Protein AF-A0A160VEG4-F1 (afdb_monomer_lite)

Secondary structure (DSSP, 8-state):
------GGGHHHHHHHHHHH-SSSS------------HHHHHHHHHHHS--

Structure (mmCIF, N/CA/C/O backbone):
data_AF-A0A160VEG4-F1
#
_entry.id   AF-A0A160VEG4-F1
#
loop_
_atom_site.group_PDB
_atom_site.id
_atom_site.type_symbol
_atom_site.label_atom_id
_atom_site.label_alt_id
_atom_site.label_comp_id
_atom_site.label_asym_id
_atom_site.label_entity_id
_atom_site.label_seq_id
_atom_site.pdbx_PDB_ins_code
_atom_site.Cartn_x
_atom_site.Cartn_y
_atom_site.Cartn_z
_atom_site.occupancy
_atom_site.B_iso_or_equiv
_atom_site.auth_seq_id
_atom_site.auth_comp_id
_atom_site.auth_asym_id
_atom_site.auth_atom_id
_atom_site.pdbx_PDB_model_num
ATOM 1 N N . MET A 1 1 ? 13.379 -0.087 -0.052 1.00 91.06 1 MET A N 1
ATOM 2 C CA . MET A 1 1 ? 12.451 0.955 0.460 1.00 91.06 1 MET A CA 1
ATOM 3 C C . MET A 1 1 ? 11.249 0.259 1.092 1.00 91.06 1 MET A C 1
ATOM 5 O O . MET A 1 1 ? 10.955 -0.849 0.675 1.00 91.06 1 MET A O 1
ATOM 9 N N . LEU A 1 2 ? 10.576 0.854 2.085 1.00 97.44 2 LEU A N 1
ATOM 10 C CA . LEU A 1 2 ? 9.356 0.283 2.680 1.00 97.44 2 LEU A CA 1
ATOM 11 C C . LEU A 1 2 ? 8.210 1.295 2.626 1.00 97.44 2 LEU A C 1
ATOM 13 O O . LEU A 1 2 ? 8.166 2.203 3.460 1.00 97.44 2 LEU A O 1
ATOM 17 N N . ILE A 1 3 ? 7.277 1.099 1.699 1.00 9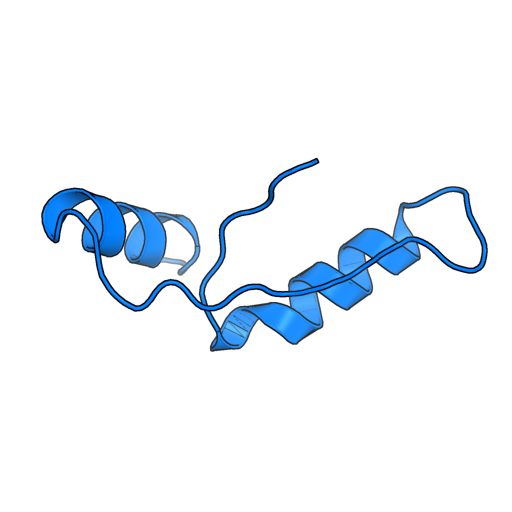7.56 3 ILE A N 1
ATOM 18 C CA . ILE A 1 3 ? 6.072 1.924 1.542 1.00 97.56 3 ILE A CA 1
ATOM 19 C C . ILE A 1 3 ? 4.930 1.303 2.357 1.00 97.56 3 ILE A C 1
ATOM 21 O O . ILE A 1 3 ? 4.798 0.082 2.400 1.00 97.56 3 ILE A O 1
ATOM 25 N N . LYS A 1 4 ? 4.137 2.135 3.040 1.00 98.00 4 LYS A N 1
ATOM 26 C CA . LYS A 1 4 ? 2.920 1.719 3.750 1.00 98.00 4 LYS A CA 1
ATOM 27 C C . LYS A 1 4 ? 1.752 2.388 3.046 1.00 98.00 4 LYS A C 1
ATOM 29 O O . LYS A 1 4 ? 1.823 3.576 2.754 1.00 98.00 4 LYS A O 1
ATOM 34 N N . THR A 1 5 ? 0.739 1.599 2.732 1.00 97.62 5 THR A N 1
ATOM 35 C CA . THR A 1 5 ? -0.470 2.039 2.041 1.00 97.62 5 THR A CA 1
ATOM 36 C C . THR A 1 5 ? -1.615 1.096 2.401 1.00 97.62 5 THR A C 1
ATOM 38 O O . THR A 1 5 ? -1.393 0.068 3.053 1.00 97.62 5 THR A O 1
ATOM 41 N N . THR A 1 6 ? -2.834 1.448 2.018 1.00 97.38 6 THR A N 1
ATOM 42 C CA . THR A 1 6 ? -4.003 0.580 2.145 1.00 97.38 6 THR A CA 1
ATOM 43 C C . THR A 1 6 ? -4.140 -0.320 0.919 1.00 97.38 6 THR A C 1
ATOM 45 O O . THR A 1 6 ? -3.599 -0.047 -0.154 1.00 97.38 6 THR A O 1
ATOM 48 N N . LYS A 1 7 ? -4.839 -1.448 1.082 1.00 96.75 7 LYS A N 1
ATOM 49 C CA . LYS A 1 7 ? -4.932 -2.485 0.043 1.00 96.75 7 LYS A CA 1
ATOM 50 C C . LYS A 1 7 ? -5.609 -1.990 -1.240 1.00 96.75 7 LYS A C 1
ATOM 52 O O . LYS A 1 7 ? -5.259 -2.434 -2.325 1.00 96.75 7 LYS A O 1
ATOM 57 N N . ASP A 1 8 ? -6.565 -1.083 -1.119 1.00 96.62 8 ASP A N 1
ATOM 58 C CA . ASP A 1 8 ? 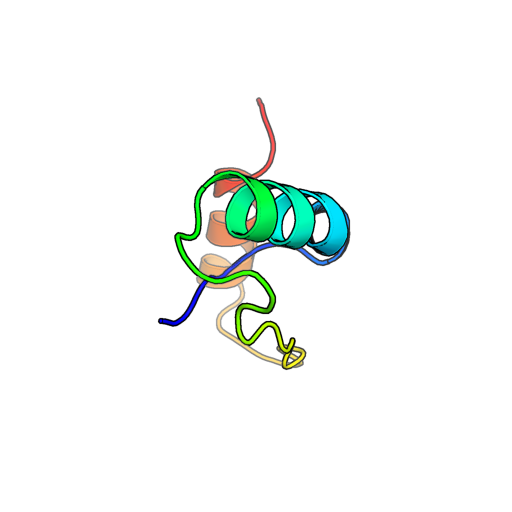-7.286 -0.475 -2.237 1.00 96.62 8 ASP A CA 1
ATOM 59 C C . ASP A 1 8 ? -6.403 0.445 -3.102 1.00 96.62 8 ASP A C 1
ATOM 61 O O . ASP A 1 8 ? -6.662 0.579 -4.296 1.00 96.62 8 ASP A O 1
ATOM 65 N N . LEU A 1 9 ? -5.314 0.989 -2.544 1.00 97.50 9 LEU A N 1
ATOM 66 C CA . LEU A 1 9 ? -4.357 1.854 -3.247 1.00 97.50 9 LEU A CA 1
ATOM 67 C C . LEU A 1 9 ? -3.116 1.108 -3.769 1.00 97.50 9 LEU A C 1
ATOM 69 O O . LEU A 1 9 ? -2.212 1.729 -4.328 1.00 97.50 9 LEU A O 1
ATOM 73 N N . GLU A 1 10 ? -3.040 -0.218 -3.614 1.00 97.56 10 GLU A N 1
ATOM 74 C CA . GLU A 1 10 ? -1.877 -1.019 -4.032 1.00 97.56 10 GLU A CA 1
ATOM 75 C C . GLU A 1 10 ? -1.545 -0.828 -5.519 1.00 97.56 10 GLU A C 1
ATOM 77 O O . GLU A 1 10 ? -0.406 -0.516 -5.871 1.00 97.56 10 GLU A O 1
ATOM 82 N N . ALA A 1 11 ? -2.547 -0.957 -6.393 1.00 97.94 11 ALA A N 1
ATOM 83 C CA . ALA A 1 11 ? -2.356 -0.839 -7.837 1.00 97.94 11 ALA A CA 1
ATOM 84 C C . ALA A 1 11 ? -1.884 0.564 -8.255 1.00 97.94 11 ALA A C 1
ATOM 86 O O . ALA A 1 11 ? -1.096 0.705 -9.190 1.00 97.94 11 ALA A O 1
ATOM 87 N N . GLU A 1 12 ? -2.344 1.601 -7.553 1.00 97.88 12 GLU A N 1
ATOM 88 C CA . GLU A 1 12 ? -1.902 2.974 -7.777 1.00 97.88 12 GLU A CA 1
ATOM 89 C C . GLU A 1 12 ? -0.438 3.158 -7.373 1.00 97.88 12 GLU A C 1
ATOM 91 O O . GLU A 1 12 ? 0.345 3.674 -8.167 1.00 97.88 12 GLU A O 1
ATOM 96 N N . VAL A 1 13 ? -0.028 2.645 -6.210 1.00 97.75 13 VAL A N 1
ATOM 97 C CA . VAL A 1 13 ? 1.380 2.692 -5.786 1.00 97.75 13 VAL A CA 1
ATOM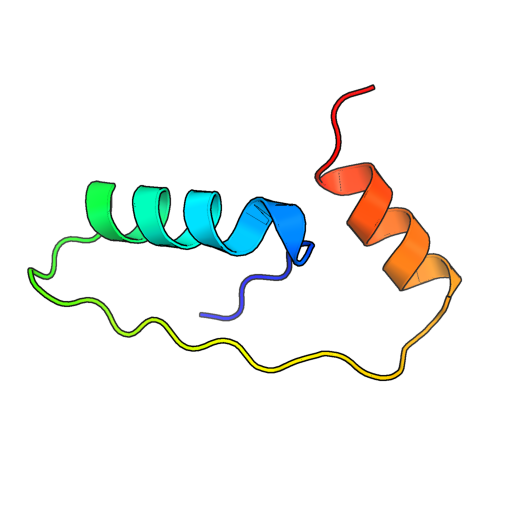 98 C C . VAL A 1 13 ? 2.286 1.969 -6.782 1.00 97.75 13 VAL A C 1
ATOM 100 O O . VAL A 1 13 ? 3.330 2.507 -7.143 1.00 97.75 13 VAL A O 1
ATOM 103 N N . TYR A 1 14 ? 1.901 0.780 -7.255 1.00 98.31 14 TYR A N 1
ATOM 104 C CA . TYR A 1 14 ? 2.702 0.024 -8.227 1.00 98.31 14 TYR A CA 1
ATOM 105 C C . TYR A 1 14 ? 2.880 0.817 -9.523 1.00 98.31 14 TYR A C 1
ATOM 107 O O . TYR A 1 14 ? 4.008 0.981 -9.988 1.00 98.31 14 TYR A O 1
ATOM 115 N N . ARG A 1 15 ? 1.783 1.375 -10.050 1.00 98.25 15 ARG A N 1
ATOM 116 C CA . ARG A 1 15 ? 1.798 2.216 -11.251 1.00 98.25 15 ARG A CA 1
ATOM 117 C C . ARG A 1 15 ? 2.718 3.422 -11.077 1.00 98.25 15 ARG A C 1
ATOM 119 O O . ARG A 1 15 ? 3.560 3.663 -11.936 1.00 98.25 15 ARG A O 1
ATOM 126 N N . GLU A 1 16 ? 2.587 4.159 -9.976 1.00 97.81 16 GLU A N 1
ATOM 127 C CA . GLU A 1 16 ? 3.409 5.351 -9.757 1.00 97.81 16 GLU A CA 1
ATOM 128 C C . GLU A 1 16 ? 4.887 5.007 -9.588 1.00 97.81 16 GLU A C 1
ATOM 130 O O . GLU A 1 16 ? 5.730 5.680 -10.179 1.00 97.81 16 GLU A O 1
ATOM 135 N N . VAL A 1 17 ? 5.222 3.931 -8.866 1.00 97.81 17 VAL A N 1
ATOM 136 C CA . VAL A 1 17 ? 6.618 3.486 -8.772 1.00 97.81 17 VAL A CA 1
ATOM 137 C C . VAL A 1 17 ? 7.152 3.117 -10.155 1.00 97.81 17 VAL A C 1
ATOM 139 O O . VAL A 1 17 ? 8.218 3.596 -10.517 1.00 97.81 17 VAL A O 1
ATOM 142 N N . GLN A 1 18 ? 6.423 2.341 -10.959 1.00 97.50 18 GLN A N 1
ATOM 143 C CA . GLN A 1 18 ? 6.860 1.985 -12.316 1.00 97.50 18 GLN A CA 1
ATOM 144 C C . GLN A 1 18 ? 7.046 3.209 -13.222 1.00 97.50 18 GLN A C 1
ATOM 146 O O . GLN A 1 18 ? 7.978 3.232 -14.019 1.00 97.50 18 GLN A O 1
ATOM 151 N N . ASN A 1 19 ? 6.202 4.233 -13.080 1.00 98.00 19 ASN A N 1
ATOM 152 C CA . ASN A 1 19 ? 6.288 5.455 -13.880 1.00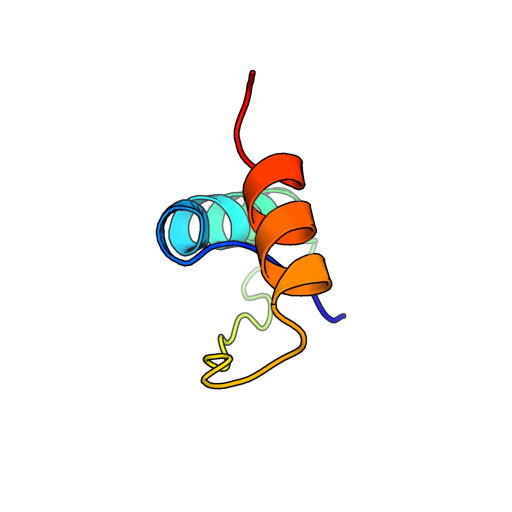 98.00 19 ASN A CA 1
ATOM 153 C C . ASN A 1 19 ? 7.527 6.302 -13.559 1.00 98.00 19 ASN A C 1
ATOM 155 O O . ASN A 1 19 ? 8.079 6.940 -14.454 1.00 98.00 19 ASN A O 1
ATOM 159 N N . VAL A 1 20 ? 7.933 6.362 -12.285 1.00 97.44 20 VAL A N 1
ATOM 160 C CA . VAL A 1 20 ? 9.016 7.257 -11.832 1.00 97.44 20 VAL A CA 1
ATOM 161 C C . VAL A 1 20 ? 10.356 6.551 -11.641 1.00 97.44 20 VAL A C 1
ATOM 163 O O . VAL A 1 20 ? 11.386 7.216 -11.522 1.00 97.44 20 VAL A O 1
ATOM 166 N N . HIS A 1 21 ? 10.367 5.219 -11.569 1.00 96.94 21 HIS A N 1
ATOM 167 C CA . HIS A 1 21 ? 11.589 4.454 -11.351 1.00 96.94 21 HIS A CA 1
ATOM 168 C C . HIS A 1 21 ? 12.411 4.356 -12.638 1.00 96.94 21 HIS A C 1
ATOM 170 O O . HIS A 1 21 ? 11.895 4.116 -13.721 1.00 96.94 21 HIS A O 1
ATOM 176 N N . SER A 1 22 ? 13.730 4.474 -12.514 1.00 97.44 22 SER A N 1
ATOM 177 C CA . SER A 1 22 ? 14.666 4.431 -13.644 1.00 97.44 22 SER A CA 1
ATOM 178 C C . SER A 1 22 ? 14.910 3.038 -14.234 1.00 97.44 22 SER A C 1
ATOM 180 O O . SER A 1 22 ? 15.680 2.912 -15.180 1.00 97.44 22 SER A O 1
ATOM 182 N N . TYR A 1 23 ? 14.338 1.987 -13.647 1.00 97.94 23 TYR A N 1
ATOM 183 C CA . TYR A 1 23 ? 14.572 0.609 -14.075 1.00 97.94 23 TYR A CA 1
ATOM 184 C C . TYR A 1 23 ? 13.366 0.139 -14.869 1.00 97.94 23 TYR A C 1
ATOM 186 O O . TYR A 1 23 ? 12.240 0.365 -14.440 1.00 97.94 23 TYR A O 1
ATOM 194 N N . ASP A 1 24 ? 13.606 -0.605 -15.946 1.00 96.38 24 ASP A N 1
ATOM 195 C CA . ASP A 1 24 ? 12.530 -1.188 -16.754 1.00 96.38 24 ASP A CA 1
ATOM 196 C C . ASP A 1 24 ? 11.687 -2.201 -15.955 1.00 96.38 24 ASP A C 1
ATOM 198 O O . ASP A 1 24 ? 10.527 -2.457 -16.267 1.00 96.38 24 ASP A O 1
ATOM 202 N N . THR A 1 25 ? 12.265 -2.813 -14.915 1.00 96.94 25 THR A N 1
ATOM 203 C CA . THR A 1 25 ? 11.586 -3.779 -14.036 1.00 96.94 25 THR A CA 1
ATOM 204 C C . THR A 1 25 ? 11.970 -3.523 -12.574 1.00 96.94 25 THR A C 1
ATOM 206 O O . THR A 1 25 ? 12.892 -4.161 -12.061 1.00 96.94 25 THR A O 1
ATOM 209 N N . PRO A 1 26 ? 11.321 -2.562 -11.889 1.00 97.50 26 PRO A N 1
ATOM 210 C CA . PRO A 1 26 ? 11.573 -2.318 -10.474 1.00 97.50 26 PRO A CA 1
ATOM 211 C C . PRO A 1 26 ? 11.042 -3.474 -9.614 1.00 97.50 26 PRO A C 1
ATOM 213 O O . PRO A 1 26 ? 10.024 -4.088 -9.932 1.00 97.50 26 PRO A O 1
ATOM 216 N N . GLU A 1 27 ? 11.714 -3.760 -8.497 1.00 97.69 27 GLU A N 1
ATOM 217 C CA . GLU A 1 27 ? 11.232 -4.740 -7.519 1.00 97.69 27 GLU A CA 1
ATOM 218 C C . GLU A 1 27 ? 10.008 -4.187 -6.774 1.00 97.69 27 GLU A C 1
ATOM 220 O O . GLU A 1 27 ? 10.094 -3.174 -6.075 1.00 97.69 27 GLU A O 1
ATOM 225 N N . LEU A 1 28 ? 8.872 -4.874 -6.916 1.00 97.81 28 LEU A N 1
ATOM 226 C CA . LEU A 1 28 ? 7.603 -4.542 -6.274 1.00 97.81 28 LEU A CA 1
ATOM 227 C C . LEU A 1 28 ? 6.974 -5.812 -5.698 1.00 97.81 28 LEU A C 1
ATOM 229 O O . LEU A 1 28 ? 6.565 -6.704 -6.438 1.00 97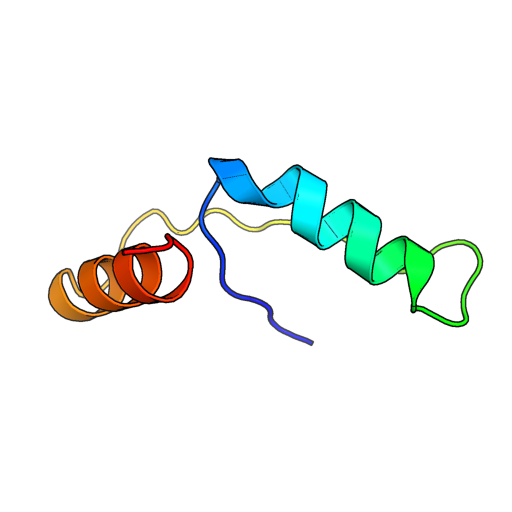.81 28 LEU A O 1
ATOM 233 N N . ILE A 1 29 ? 6.920 -5.890 -4.369 1.00 98.06 29 ILE A N 1
ATOM 234 C CA . ILE A 1 29 ? 6.314 -6.994 -3.621 1.00 98.06 29 ILE A CA 1
ATOM 235 C C . ILE A 1 29 ? 5.531 -6.444 -2.427 1.00 98.06 29 ILE A C 1
ATOM 237 O O . ILE A 1 29 ? 5.962 -5.486 -1.780 1.00 98.06 29 ILE A O 1
ATOM 241 N N . THR A 1 30 ? 4.399 -7.071 -2.107 1.00 98.31 30 THR A N 1
ATOM 242 C CA . THR A 1 30 ? 3.548 -6.684 -0.973 1.00 98.31 30 THR A CA 1
ATOM 243 C C . THR A 1 30 ? 3.586 -7.744 0.119 1.00 98.31 30 THR A C 1
ATOM 245 O O . THR A 1 30 ? 3.445 -8.936 -0.145 1.00 98.31 30 THR A O 1
ATOM 248 N N . LEU A 1 31 ? 3.720 -7.298 1.369 1.00 98.25 31 LEU A N 1
ATOM 249 C CA . LEU A 1 31 ? 3.566 -8.133 2.559 1.00 98.25 31 LEU A CA 1
ATOM 250 C C . LEU A 1 31 ? 2.331 -7.657 3.341 1.00 98.25 31 LEU A C 1
ATOM 252 O O . LEU A 1 31 ? 2.283 -6.484 3.720 1.00 98.25 31 LEU A O 1
ATOM 256 N N . PRO A 1 32 ? 1.326 -8.517 3.589 1.00 97.31 32 PRO A N 1
ATOM 257 C CA . PRO A 1 32 ? 0.128 -8.109 4.311 1.00 97.31 32 PRO A CA 1
ATOM 258 C C . PRO A 1 32 ? 0.427 -7.868 5.797 1.00 97.31 32 PRO A C 1
ATOM 260 O O . PRO A 1 32 ? 1.035 -8.705 6.464 1.00 97.31 32 PRO A O 1
ATOM 263 N N . ILE A 1 33 ? -0.056 -6.745 6.334 1.00 96.88 33 ILE A N 1
ATOM 264 C CA . ILE A 1 33 ? -0.067 -6.480 7.778 1.00 96.88 33 ILE A CA 1
ATOM 265 C C . ILE A 1 33 ? -1.348 -7.086 8.354 1.00 96.88 33 ILE A C 1
ATOM 267 O O . ILE A 1 33 ? -2.445 -6.641 8.032 1.00 96.88 33 ILE A O 1
ATOM 271 N N . THR A 1 34 ? -1.212 -8.112 9.196 1.00 96.81 34 THR A N 1
ATOM 272 C CA . THR A 1 34 ? -2.353 -8.810 9.817 1.00 96.81 34 THR A CA 1
ATOM 273 C C . THR A 1 34 ? -2.642 -8.358 11.247 1.00 96.81 34 THR A C 1
ATOM 275 O O . THR A 1 34 ? -3.682 -8.714 11.793 1.00 96.81 34 THR A O 1
ATOM 278 N N . ASN A 1 35 ? -1.727 -7.614 11.876 1.00 97.12 35 ASN A N 1
ATOM 279 C CA . ASN A 1 35 ? -1.902 -7.052 13.213 1.00 97.12 35 ASN A CA 1
ATOM 280 C C . ASN A 1 35 ? -1.006 -5.815 13.402 1.00 97.12 35 ASN A C 1
ATOM 282 O O . ASN A 1 35 ? 0.032 -5.690 12.749 1.00 97.12 35 ASN A O 1
ATOM 286 N N . GLY A 1 36 ? -1.386 -4.919 14.309 1.00 96.81 36 GLY A N 1
ATOM 287 C CA . GLY A 1 36 ? -0.660 -3.687 14.602 1.00 96.81 36 GLY A CA 1
ATOM 288 C C . GLY A 1 36 ? -1.358 -2.854 15.674 1.00 96.81 36 GLY A C 1
ATOM 289 O O . GLY A 1 36 ? -2.394 -3.243 16.202 1.00 96.81 36 GLY A O 1
ATOM 290 N N . SER A 1 37 ? -0.787 -1.698 16.005 1.00 98.44 37 SER A N 1
ATOM 291 C CA . SER A 1 37 ? -1.462 -0.726 16.871 1.00 98.44 37 SER A CA 1
ATOM 292 C C . SER A 1 37 ? -2.663 -0.128 16.136 1.00 98.44 37 SER A C 1
ATOM 294 O O . SER A 1 37 ? -2.484 0.456 15.070 1.00 98.44 37 SER A O 1
ATOM 296 N N . GLU A 1 38 ? -3.858 -0.240 16.720 1.00 97.88 38 GLU A N 1
ATOM 297 C CA . GLU A 1 38 ? -5.111 0.288 16.155 1.00 97.88 38 GLU A CA 1
ATOM 298 C C . GLU A 1 38 ? -4.988 1.777 15.813 1.00 97.88 38 GLU A C 1
ATOM 300 O O . GLU A 1 38 ? -5.146 2.161 14.661 1.00 97.88 38 GLU A O 1
ATOM 305 N N . THR A 1 39 ? -4.519 2.592 16.764 1.00 98.19 39 THR A N 1
ATOM 306 C CA . THR A 1 39 ? -4.307 4.034 16.562 1.00 98.19 39 THR A CA 1
ATOM 307 C C . THR A 1 39 ? -3.372 4.345 15.390 1.00 98.19 39 THR A C 1
ATOM 309 O O . THR A 1 39 ? -3.564 5.335 14.685 1.00 98.19 39 THR A O 1
ATOM 312 N N . TYR A 1 40 ? -2.349 3.515 15.161 1.00 97.81 40 TYR A N 1
ATOM 313 C CA . TYR A 1 40 ? -1.452 3.694 14.022 1.00 97.81 40 TYR A CA 1
ATOM 314 C C . TYR A 1 40 ? -2.133 3.326 12.703 1.00 97.81 40 TYR A C 1
ATOM 316 O O . TYR A 1 40 ? -1.990 4.057 11.727 1.00 97.81 40 TYR A O 1
ATOM 324 N N . LEU A 1 41 ? -2.865 2.211 12.663 1.00 97.38 41 LEU A N 1
ATOM 325 C CA . LEU A 1 41 ? -3.563 1.760 11.457 1.00 97.38 41 LEU A CA 1
ATOM 326 C C . LEU A 1 41 ? -4.694 2.723 11.059 1.00 97.38 41 LEU A C 1
ATOM 328 O O . LEU A 1 41 ? -4.857 2.993 9.866 1.00 97.38 41 LEU A O 1
ATOM 332 N N . ASP A 1 42 ? -5.389 3.310 12.034 1.00 96.56 42 ASP A N 1
ATOM 333 C CA . ASP A 1 42 ? -6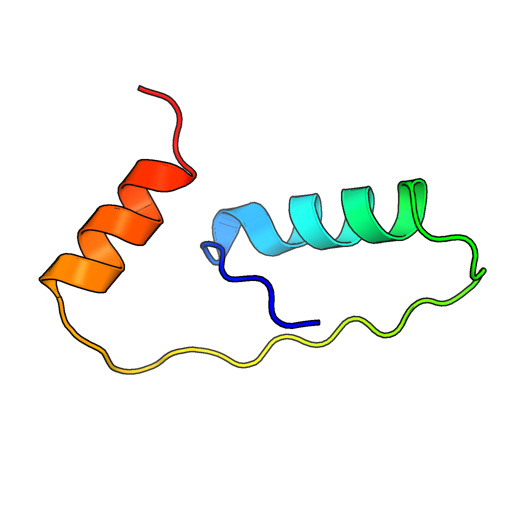.396 4.355 11.814 1.00 96.56 42 ASP A CA 1
ATOM 334 C C . ASP A 1 42 ? -5.770 5.609 11.203 1.00 96.56 42 ASP A C 1
ATOM 336 O O . ASP A 1 42 ? -6.225 6.101 10.167 1.00 96.56 42 ASP A O 1
ATOM 340 N N . TRP A 1 43 ? -4.676 6.098 11.800 1.00 97.38 43 TRP A N 1
ATOM 341 C CA . TRP A 1 43 ? -3.928 7.232 11.259 1.00 97.38 43 TRP A CA 1
ATOM 342 C C . TRP A 1 43 ? -3.436 6.954 9.836 1.00 97.38 43 TRP A C 1
ATOM 344 O O . TRP A 1 43 ? -3.562 7.811 8.966 1.00 97.38 43 TRP A O 1
ATOM 354 N N . MET A 1 44 ? -2.900 5.759 9.582 1.00 96.81 44 MET A N 1
ATOM 355 C CA . MET A 1 44 ? -2.339 5.387 8.281 1.00 96.81 44 MET A CA 1
ATOM 356 C C . MET A 1 44 ? -3.435 5.342 7.207 1.00 96.81 44 MET A C 1
ATOM 358 O O . MET A 1 44 ? -3.253 5.877 6.116 1.00 96.81 44 MET A O 1
ATOM 362 N N . THR A 1 45 ? -4.606 4.796 7.548 1.00 95.81 45 THR A N 1
ATOM 363 C CA . THR A 1 45 ? -5.788 4.798 6.673 1.00 95.81 45 THR A CA 1
ATOM 364 C C . THR A 1 45 ? -6.242 6.226 6.367 1.00 95.81 45 THR A C 1
ATOM 366 O O . THR A 1 45 ? -6.438 6.567 5.200 1.00 95.81 45 THR A O 1
ATOM 369 N N . ALA A 1 46 ? -6.337 7.087 7.384 1.00 96.25 46 ALA A N 1
ATOM 370 C CA . ALA A 1 46 ? -6.709 8.491 7.212 1.00 96.25 46 ALA A CA 1
ATOM 371 C C . ALA A 1 46 ? -5.658 9.311 6.437 1.00 96.25 46 ALA A C 1
ATOM 373 O O . ALA A 1 46 ? -6.010 10.279 5.773 1.00 96.25 46 ALA A O 1
ATOM 374 N N . ALA A 1 47 ? -4.378 8.936 6.500 1.00 96.56 47 ALA A N 1
ATOM 375 C CA . ALA A 1 47 ? -3.293 9.650 5.827 1.00 96.56 47 ALA A CA 1
ATOM 376 C C . ALA A 1 47 ? -3.308 9.486 4.298 1.00 96.56 47 ALA A C 1
ATOM 378 O O . ALA A 1 47 ? -2.768 10.341 3.595 1.00 96.56 47 ALA A O 1
ATOM 379 N N . VAL A 1 48 ? -3.894 8.399 3.784 1.00 95.88 48 VAL A N 1
ATOM 380 C CA . VAL A 1 48 ? -3.913 8.085 2.343 1.00 95.88 48 VAL A CA 1
ATOM 381 C C . VAL A 1 48 ? -5.277 8.298 1.683 1.00 95.88 48 VAL A C 1
ATOM 383 O O . VAL A 1 48 ? -5.359 8.368 0.459 1.00 95.88 48 VAL A O 1
ATOM 386 N N . HIS A 1 49 ? -6.338 8.465 2.472 1.00 88.06 49 HIS A N 1
ATOM 387 C CA . HIS A 1 49 ? -7.659 8.830 1.971 1.00 88.06 49 HIS A CA 1
ATOM 388 C C . HIS A 1 49 ? -7.835 10.351 2.004 1.00 88.06 49 HIS A C 1
ATOM 390 O O . HIS A 1 49 ? -7.502 11.011 2.987 1.00 88.06 49 HIS A O 1
ATOM 396 N N . LYS A 1 50 ? -8.363 10.927 0.919 1.00 65.75 50 LYS A N 1
ATOM 397 C CA . LYS A 1 50 ? -8.720 12.352 0.898 1.00 65.75 50 LYS A CA 1
ATOM 398 C C . LYS A 1 50 ? -9.872 12.607 1.875 1.00 65.75 50 LYS A C 1
ATOM 400 O O . LYS A 1 50 ? -10.812 11.816 1.918 1.00 65.75 50 LYS A O 1
ATOM 405 N N . GLN A 1 51 ? -9.778 13.710 2.621 1.00 55.94 51 GLN A N 1
ATOM 406 C CA . GLN A 1 51 ? -10.931 14.306 3.307 1.00 55.94 51 GLN A CA 1
ATOM 407 C C . GLN A 1 51 ? -11.988 14.752 2.296 1.00 55.94 51 GLN A C 1
ATOM 409 O O . GLN A 1 51 ? -11.587 15.211 1.198 1.00 55.94 51 GLN A O 1
#

pLDDT: mean 95.67, std 7.3, range [55.94, 98.44]

Organism: NCBI:txid652676

Sequence (51 aa):
MLIKTTKDLEAEVYREVQNVHSYDTPELITLPITNGSETYLDWMTAAVHKQ

InterPro domains:
  IPR004323 Divalent ion tolerance protein, CutA [PF03091] (1-46)
  IPR004323 Divalent ion tolerance protein, CutA [PTHR23419] (1-49)
  IPR011322 Nitrogen regulatory PII-like, alpha/beta [SSF54913] (1-49)
  IPR015867 Nitrogen regulatory protein PII/ATP phosphoribosyltransferase, C-terminal [G3DSA:3.30.70.120] (1-51)

Foldseek 3Di:
DDDDADPVCLVVVVVVCCVPPPDVDDDDDDDDDPDDDPVVVVVRHVVHDDD

Radius of gyration: 12.67 Å; chains: 1; bounding box: 26×23×34 Å